Protein AF-A0AAV5J051-F1 (afdb_monomer_lite)

Secondary structure (DSSP, 8-state):
--SHHHHTTHHHHHHHHHTTS-------TT------GGG-SS-GGGGTT--TT--TTS--EEEE-SSEEEETTEEEESEEEEETTEEEEES--SGGG--TGGGTHHHHSSSPPS------TTS--PPPTT-

Organism: NCBI:txid152421

Structure (mmCIF, N/CA/C/O backbone):
data_AF-A0AAV5J051-F1
#
_entry.id   AF-A0AAV5J051-F1
#
loop_
_atom_site.group_PDB
_atom_site.id
_atom_site.type_symbol
_atom_site.label_atom_id
_atom_site.label_alt_id
_atom_site.label_comp_id
_atom_site.label_asym_id
_atom_site.label_entity_id
_atom_site.label_seq_id
_atom_site.pdbx_PDB_ins_code
_atom_site.Cartn_x
_atom_site.Cartn_y
_atom_site.Cartn_z
_atom_site.occupancy
_atom_site.B_iso_or_equiv
_atom_site.auth_seq_id
_atom_site.auth_comp_id
_atom_site.auth_asym_id
_atom_site.auth_atom_id
_atom_site.pdbx_PDB_model_num
ATOM 1 N N . MET A 1 1 ? -40.038 -25.814 -42.343 1.00 45.44 1 MET A N 1
ATOM 2 C CA . MET A 1 1 ? -40.302 -24.410 -42.748 1.00 45.44 1 MET A CA 1
ATOM 3 C C . MET A 1 1 ? -40.077 -23.441 -41.571 1.00 45.44 1 MET A C 1
ATOM 5 O O . MET A 1 1 ? -41.032 -22.873 -41.061 1.00 45.44 1 MET A O 1
ATOM 9 N N . ALA A 1 2 ? -38.836 -23.249 -41.104 1.00 47.62 2 ALA A N 1
ATOM 10 C CA . ALA A 1 2 ? -38.541 -22.475 -39.879 1.00 47.62 2 ALA A CA 1
ATOM 11 C C . ALA A 1 2 ? -37.818 -21.128 -40.120 1.00 47.62 2 ALA A C 1
ATOM 13 O O . ALA A 1 2 ? -37.433 -20.460 -39.171 1.00 47.62 2 ALA A O 1
ATOM 14 N N . GLY A 1 3 ? -37.642 -20.708 -41.380 1.00 52.22 3 GLY A N 1
ATOM 15 C CA . GLY A 1 3 ? -36.896 -19.487 -41.731 1.00 52.22 3 GLY A CA 1
ATOM 16 C C . GLY A 1 3 ? -37.736 -18.216 -41.916 1.00 52.22 3 GLY A C 1
ATOM 17 O O . GLY A 1 3 ? -37.178 -17.127 -41.980 1.00 52.22 3 GLY A O 1
ATOM 18 N N . ARG A 1 4 ? -39.073 -18.308 -41.996 1.00 49.47 4 ARG A N 1
ATOM 19 C CA . ARG A 1 4 ? -39.926 -17.144 -42.325 1.00 49.47 4 ARG A CA 1
ATOM 20 C C . ARG A 1 4 ? -40.200 -16.193 -41.148 1.00 49.47 4 ARG A C 1
ATOM 22 O O . ARG A 1 4 ? -40.374 -15.004 -41.373 1.00 49.47 4 ARG A O 1
ATOM 29 N N . ARG A 1 5 ? -40.179 -16.672 -39.897 1.00 52.81 5 ARG A N 1
ATOM 30 C CA . ARG A 1 5 ? -40.557 -15.865 -38.711 1.00 52.81 5 ARG A CA 1
ATOM 31 C C . ARG A 1 5 ? -39.489 -14.873 -38.229 1.00 52.81 5 ARG A C 1
ATOM 33 O O . ARG A 1 5 ? -39.820 -13.931 -37.515 1.00 52.81 5 ARG A O 1
ATOM 40 N N . VAL A 1 6 ? -38.220 -15.068 -38.595 1.00 55.59 6 VAL A N 1
ATOM 41 C CA . VAL A 1 6 ? -37.121 -14.176 -38.172 1.00 55.59 6 VAL A CA 1
ATOM 42 C C . VAL A 1 6 ? -37.112 -12.883 -39.000 1.00 55.59 6 VAL A C 1
ATOM 44 O O . VAL A 1 6 ? -36.852 -11.806 -38.467 1.00 55.59 6 VAL A O 1
ATOM 47 N N . VAL A 1 7 ? -37.483 -12.966 -40.282 1.00 57.44 7 VAL A N 1
ATOM 48 C CA . VAL A 1 7 ? -37.435 -11.834 -41.224 1.00 57.44 7 VAL A CA 1
ATOM 49 C C . VAL A 1 7 ? -38.567 -10.825 -40.983 1.00 57.44 7 VAL A C 1
ATOM 51 O O . VAL A 1 7 ? -38.356 -9.627 -41.135 1.00 57.44 7 VAL A O 1
ATOM 54 N N . GLU A 1 8 ? -39.741 -11.267 -40.518 1.00 61.69 8 GLU A N 1
ATOM 55 C CA . GLU A 1 8 ? -40.883 -10.375 -40.235 1.00 61.69 8 GLU A CA 1
ATOM 56 C C . GLU A 1 8 ? -40.668 -9.465 -39.012 1.00 61.69 8 GLU A C 1
ATOM 58 O O . GLU A 1 8 ? -41.263 -8.390 -38.909 1.00 61.69 8 GLU A O 1
ATOM 63 N N . ASN A 1 9 ? -39.797 -9.868 -38.082 1.00 60.59 9 ASN A N 1
ATOM 64 C CA . ASN A 1 9 ? -39.554 -9.135 -36.837 1.00 60.59 9 ASN A CA 1
ATOM 65 C C . ASN A 1 9 ? -38.291 -8.263 -36.873 1.00 60.59 9 ASN A C 1
ATOM 67 O O . ASN A 1 9 ? -38.131 -7.382 -36.024 1.00 60.59 9 ASN A O 1
ATOM 71 N N . LEU A 1 10 ? -37.431 -8.442 -37.877 1.00 62.03 10 LEU A N 1
ATOM 72 C CA . LEU A 1 10 ? -36.212 -7.655 -38.056 1.00 62.03 10 LEU A CA 1
ATOM 73 C C . LEU A 1 10 ? -36.480 -6.145 -38.258 1.00 62.03 10 LEU A C 1
ATOM 75 O O . LEU A 1 10 ? -35.810 -5.342 -37.605 1.00 62.03 10 LEU A O 1
ATOM 79 N N . PRO A 1 11 ? -37.492 -5.708 -39.039 1.00 68.44 11 PRO A N 1
ATOM 80 C CA . PRO A 1 11 ? -37.791 -4.283 -39.192 1.00 68.44 11 PRO A CA 1
ATOM 81 C C . PRO A 1 11 ? -38.247 -3.634 -37.879 1.00 68.44 11 PRO A C 1
ATOM 83 O O . PRO A 1 11 ? -37.916 -2.481 -37.599 1.00 68.44 11 PRO A O 1
ATOM 86 N N . LYS A 1 12 ? -38.980 -4.383 -37.043 1.00 69.44 12 LYS A N 1
ATOM 87 C CA . LYS A 1 12 ? -39.428 -3.925 -35.718 1.00 69.44 12 LYS A CA 1
ATOM 88 C C . LYS A 1 12 ? -38.243 -3.767 -34.766 1.00 69.44 12 LYS A C 1
ATOM 90 O O . LYS A 1 12 ? -38.179 -2.781 -34.037 1.00 69.44 12 LYS A O 1
ATOM 95 N N . LEU A 1 13 ? -37.284 -4.692 -34.821 1.00 63.12 13 LEU A N 1
ATOM 96 C CA . LEU A 1 13 ? -36.063 -4.633 -34.021 1.00 63.12 13 LEU A CA 1
ATOM 97 C C . LEU A 1 13 ? -35.182 -3.438 -34.416 1.00 63.12 13 LEU A C 1
ATOM 99 O O . LEU A 1 13 ? -34.784 -2.662 -33.551 1.00 63.12 13 LEU A O 1
ATOM 103 N N . ILE A 1 14 ? -34.962 -3.222 -35.719 1.00 72.62 14 ILE A N 1
ATOM 104 C CA . ILE A 1 14 ? -34.195 -2.075 -36.238 1.00 72.62 14 ILE A CA 1
ATOM 105 C C . ILE A 1 14 ? -34.859 -0.747 -35.844 1.00 72.62 14 ILE A C 1
ATOM 107 O O . ILE A 1 14 ? -34.177 0.203 -35.456 1.00 72.62 14 ILE A O 1
ATOM 111 N N . ARG A 1 15 ? -36.197 -0.673 -35.883 1.00 66.00 15 ARG A N 1
ATOM 112 C CA . ARG A 1 15 ? -36.944 0.528 -35.478 1.00 66.00 15 ARG A CA 1
ATOM 113 C C . ARG A 1 15 ? -36.808 0.833 -33.984 1.00 66.00 15 ARG A C 1
ATOM 115 O O . ARG A 1 15 ? -36.738 2.006 -33.625 1.00 66.00 15 ARG A O 1
ATOM 122 N N . ASN A 1 16 ? -36.748 -0.191 -33.135 1.00 64.00 16 ASN A N 1
ATOM 123 C CA . ASN A 1 16 ? -36.548 -0.019 -31.695 1.00 64.00 16 ASN A CA 1
ATOM 124 C C . ASN A 1 16 ? -35.119 0.432 -31.367 1.00 64.00 16 ASN A C 1
ATOM 126 O O . ASN A 1 16 ? -34.956 1.360 -30.583 1.00 64.00 16 ASN A O 1
ATOM 130 N N . LEU A 1 17 ? -34.105 -0.126 -32.040 1.00 62.03 17 LEU A N 1
ATOM 131 C CA . LEU A 1 17 ? -32.706 0.294 -31.877 1.00 62.03 17 LEU A CA 1
ATOM 132 C C . LEU A 1 17 ? -32.475 1.742 -32.337 1.00 62.03 17 LEU A C 1
ATOM 134 O O . LEU A 1 17 ? -31.747 2.497 -31.701 1.00 62.03 17 LEU A O 1
ATOM 138 N N . ARG A 1 18 ? -33.151 2.176 -33.407 1.00 61.25 18 ARG A N 1
ATOM 139 C CA . ARG A 1 18 ? -33.062 3.563 -33.896 1.00 61.25 18 ARG A CA 1
ATOM 140 C C . ARG A 1 18 ? -33.730 4.579 -32.957 1.00 61.25 18 ARG A C 1
ATOM 142 O O . ARG A 1 18 ? -33.420 5.762 -33.030 1.00 61.25 18 ARG A O 1
ATOM 149 N N . LYS A 1 19 ? -34.630 4.132 -32.072 1.00 52.06 19 LYS A N 1
ATOM 150 C CA . LYS A 1 19 ? -35.308 4.975 -31.072 1.00 52.06 19 LYS A CA 1
ATOM 151 C C . LYS A 1 19 ? -34.429 5.293 -29.853 1.00 52.06 19 LYS A C 1
ATOM 153 O O . LYS A 1 19 ? -34.764 6.205 -29.108 1.00 52.06 19 LYS A O 1
ATOM 158 N N . GLU A 1 20 ? -33.314 4.580 -29.669 1.00 48.78 20 GLU A N 1
ATOM 159 C CA . GLU A 1 20 ? -32.356 4.786 -28.568 1.00 48.78 20 GLU A CA 1
ATOM 160 C C . GLU A 1 20 ? -31.224 5.774 -28.901 1.00 48.78 20 GLU A C 1
ATOM 162 O O . GLU A 1 20 ? -30.324 5.979 -28.092 1.00 48.78 20 GLU A O 1
ATOM 167 N N . SER A 1 21 ? -31.257 6.431 -30.064 1.00 44.47 21 SER A N 1
ATOM 168 C CA . SER A 1 21 ? -30.327 7.526 -30.375 1.00 44.47 21 SER A CA 1
ATOM 169 C C . SER A 1 21 ? -30.858 8.830 -29.762 1.00 44.47 21 SER A C 1
ATOM 171 O O . SER A 1 21 ? -31.885 9.324 -30.233 1.00 44.47 21 SER A O 1
ATOM 173 N N . PRO A 1 22 ? -30.226 9.414 -28.724 1.00 45.75 22 PRO A N 1
ATOM 174 C CA . PRO A 1 22 ? -30.733 10.633 -28.119 1.00 45.75 22 PRO A CA 1
ATOM 175 C C . PRO A 1 22 ? -30.463 11.799 -29.064 1.00 45.75 22 PRO A C 1
ATOM 177 O O . PRO A 1 22 ? -29.319 12.181 -29.308 1.00 45.75 22 PRO A O 1
ATOM 180 N N . SER A 1 23 ? -31.545 12.375 -29.573 1.00 43.62 23 SER A N 1
ATOM 181 C CA . SER A 1 23 ? -31.580 13.737 -30.076 1.00 43.62 23 SER A CA 1
ATOM 182 C C . SER A 1 23 ? -30.934 14.692 -29.072 1.00 43.62 23 SER A C 1
ATOM 184 O O . SER A 1 23 ? -31.234 14.668 -27.878 1.00 43.62 23 SER A O 1
ATOM 186 N N . THR A 1 24 ? -30.071 15.540 -29.612 1.00 44.03 24 THR A N 1
ATOM 187 C CA . THR A 1 24 ? -29.511 16.777 -29.076 1.00 44.03 24 THR A CA 1
ATOM 188 C C . THR A 1 24 ? -30.554 17.552 -28.261 1.00 44.03 24 THR A C 1
ATOM 190 O O . THR A 1 24 ? -31.352 18.312 -28.798 1.00 44.03 24 THR A O 1
ATOM 193 N N . ALA A 1 25 ? -30.575 17.345 -26.949 1.00 42.88 25 ALA A N 1
ATOM 194 C CA . ALA A 1 25 ? -31.339 18.150 -26.009 1.00 42.88 25 ALA A CA 1
ATOM 195 C C . ALA A 1 25 ? -30.479 18.328 -24.758 1.00 42.88 25 ALA A C 1
ATOM 197 O O . ALA A 1 25 ? -30.017 17.354 -24.165 1.00 42.88 25 ALA A O 1
ATOM 198 N N . LEU A 1 26 ? -30.220 19.591 -24.422 1.00 47.53 26 LEU A N 1
ATOM 199 C CA . LEU A 1 26 ? -29.450 20.070 -23.276 1.00 47.53 26 LEU A CA 1
ATOM 200 C C . LEU A 1 26 ? -29.706 19.216 -22.021 1.00 47.53 26 LEU A C 1
ATOM 202 O O . LEU A 1 26 ? -30.770 19.290 -21.403 1.00 47.53 26 LEU A O 1
ATOM 206 N N . ARG A 1 27 ? -28.730 18.383 -21.644 1.00 41.97 27 ARG A N 1
ATOM 207 C CA . ARG A 1 27 ? -28.819 17.537 -20.450 1.00 41.97 27 ARG A CA 1
ATOM 208 C C . ARG A 1 27 ? -28.500 18.389 -19.226 1.00 41.97 27 ARG A C 1
ATOM 210 O O . ARG A 1 27 ? -27.370 18.828 -19.044 1.00 41.97 27 ARG A O 1
ATOM 217 N N . LYS A 1 28 ? -29.511 18.608 -18.384 1.00 43.06 28 LYS A N 1
ATOM 218 C CA . LYS A 1 28 ? -29.337 19.055 -16.995 1.00 43.06 28 LYS A CA 1
ATOM 219 C C . LYS A 1 28 ? -28.390 18.073 -16.271 1.00 43.06 28 LYS A C 1
ATOM 221 O O . LYS A 1 28 ? -28.521 16.869 -16.497 1.00 43.06 28 LYS A O 1
ATOM 226 N N . PRO A 1 29 ? -27.486 18.534 -15.390 1.00 43.09 29 PRO A N 1
ATOM 227 C CA . PRO A 1 29 ? -26.381 17.717 -14.871 1.00 43.09 29 PRO A CA 1
ATOM 228 C C . PRO A 1 29 ? -26.765 16.566 -13.917 1.00 43.09 29 PRO A C 1
ATOM 230 O O . PRO A 1 29 ? -25.887 15.807 -13.530 1.00 43.09 29 PRO A O 1
ATOM 233 N N . ASN A 1 30 ? -28.046 16.358 -13.584 1.00 45.00 30 ASN A N 1
ATOM 234 C CA . ASN A 1 30 ? -28.465 15.392 -12.550 1.00 45.00 30 ASN A CA 1
ATOM 235 C C . ASN A 1 30 ? -29.290 14.196 -13.058 1.00 45.00 30 ASN A C 1
ATOM 237 O O . ASN A 1 30 ? -30.106 13.650 -12.322 1.00 45.00 30 ASN A O 1
ATOM 241 N N . GLN A 1 31 ? -29.105 13.758 -14.303 1.00 53.34 31 GLN A N 1
ATOM 242 C CA . GLN A 1 31 ? -29.688 12.490 -14.762 1.00 53.34 31 GLN A CA 1
ATOM 243 C C . GLN A 1 31 ? -28.591 11.508 -15.149 1.00 53.34 31 GLN A C 1
ATOM 245 O O . GLN A 1 31 ? -28.251 11.340 -16.323 1.00 53.34 31 GLN A O 1
ATOM 250 N N . THR A 1 32 ? -28.061 10.841 -14.127 1.00 52.56 32 THR A N 1
ATOM 251 C CA . THR A 1 32 ? -27.341 9.575 -14.232 1.00 52.56 32 THR A CA 1
ATOM 252 C C . THR A 1 32 ? -28.230 8.611 -15.016 1.00 52.56 32 THR A C 1
ATOM 254 O O . THR A 1 32 ? -29.211 8.079 -14.497 1.00 52.56 32 THR A O 1
ATOM 257 N N . GLN A 1 33 ? -27.945 8.430 -16.307 1.00 54.31 33 GLN A N 1
ATOM 258 C CA . GLN A 1 33 ? -28.567 7.379 -17.104 1.00 54.31 33 GLN A CA 1
ATOM 259 C C . GLN A 1 33 ? -28.111 6.045 -16.518 1.00 54.31 33 GLN A C 1
ATOM 261 O O . GLN A 1 33 ? -27.025 5.553 -16.814 1.00 54.31 33 GLN A O 1
ATOM 266 N N . ALA A 1 34 ? -28.927 5.497 -15.625 1.00 57.69 34 ALA A N 1
ATOM 267 C CA . ALA A 1 34 ? -28.682 4.212 -15.012 1.00 57.69 34 ALA A CA 1
ATOM 268 C C . ALA A 1 34 ? -28.733 3.144 -16.113 1.00 57.69 34 ALA A C 1
ATOM 270 O O . ALA A 1 34 ? -29.770 2.920 -16.737 1.00 57.69 34 ALA A O 1
ATOM 271 N N . LEU A 1 35 ? -27.589 2.512 -16.376 1.00 50.00 35 LEU A N 1
ATOM 272 C CA . LEU A 1 35 ? -27.457 1.494 -17.412 1.00 50.00 35 LEU A CA 1
ATOM 273 C C . LEU A 1 35 ? -28.437 0.330 -17.164 1.00 50.00 35 LEU A C 1
ATOM 275 O O . LEU A 1 35 ? -28.709 -0.004 -15.999 1.00 50.00 35 LEU A O 1
ATOM 279 N N . PRO A 1 36 ? -28.960 -0.299 -18.236 1.00 48.69 36 PRO A N 1
ATOM 280 C CA . PRO A 1 36 ? -29.969 -1.345 -18.142 1.00 48.69 36 PRO A CA 1
ATOM 281 C C . PRO A 1 36 ? -29.531 -2.486 -17.212 1.00 48.69 36 PRO A C 1
ATOM 283 O O . PRO A 1 36 ? -28.472 -3.095 -17.373 1.00 48.69 36 PRO A O 1
ATOM 286 N N . TYR A 1 37 ? -30.405 -2.782 -16.246 1.00 53.75 37 TYR A N 1
ATOM 287 C CA . TYR A 1 37 ? -30.246 -3.711 -15.117 1.00 53.75 37 TYR A CA 1
ATOM 288 C C . TYR A 1 37 ? -29.729 -5.116 -15.485 1.00 53.75 37 TYR A C 1
ATOM 290 O O . TYR A 1 37 ? -29.121 -5.795 -14.666 1.00 53.75 37 TYR A O 1
ATOM 298 N N . ARG A 1 38 ? -29.881 -5.560 -16.735 1.00 48.66 38 ARG A N 1
ATOM 299 C CA . ARG A 1 38 ? -29.499 -6.917 -17.153 1.00 48.66 38 ARG A CA 1
ATOM 300 C C . ARG A 1 38 ? -27.994 -7.172 -17.285 1.00 48.66 38 ARG A C 1
ATOM 302 O O . ARG A 1 38 ? -27.603 -8.332 -17.329 1.00 48.66 38 ARG A O 1
ATOM 309 N N . ARG A 1 39 ? -27.150 -6.131 -17.288 1.00 50.34 39 ARG A N 1
ATOM 310 C CA . ARG A 1 39 ? -25.694 -6.277 -17.071 1.00 50.34 39 ARG A CA 1
ATOM 311 C C . ARG A 1 39 ? -25.289 -6.173 -15.590 1.00 50.34 39 ARG A C 1
ATOM 313 O O . ARG A 1 39 ? -24.109 -6.273 -15.292 1.00 50.34 39 ARG A O 1
ATOM 320 N N . ARG A 1 40 ? -26.244 -6.006 -14.661 1.00 52.00 40 ARG A N 1
ATOM 321 C CA . ARG A 1 40 ? -25.987 -5.898 -13.211 1.00 52.00 40 ARG A CA 1
ATOM 322 C C . ARG A 1 40 ? -26.149 -7.197 -12.424 1.00 52.00 40 ARG A C 1
ATOM 324 O O . ARG A 1 40 ? -25.939 -7.179 -11.223 1.00 52.00 40 ARG A O 1
ATOM 331 N N . ALA A 1 41 ? -26.481 -8.326 -13.050 1.00 48.91 41 ALA A N 1
ATOM 332 C CA . ALA A 1 41 ? -26.638 -9.584 -12.306 1.00 48.91 41 ALA A CA 1
ATOM 333 C C . ALA A 1 41 ? -25.316 -10.116 -11.707 1.00 48.91 41 ALA A C 1
ATOM 335 O O . ALA A 1 41 ? -25.356 -10.933 -10.797 1.00 48.91 41 ALA A O 1
ATOM 336 N N . PHE A 1 42 ? -24.161 -9.633 -12.188 1.00 50.72 42 PHE A N 1
ATOM 337 C CA . PHE A 1 42 ? -22.833 -10.043 -11.707 1.00 50.72 42 PHE A CA 1
ATOM 338 C C . PHE A 1 42 ? -21.920 -8.875 -11.315 1.00 50.72 42 PHE A C 1
ATOM 340 O O . PHE A 1 42 ? -20.781 -9.091 -10.913 1.00 50.72 42 PHE A O 1
ATOM 347 N N . SER A 1 43 ? -22.399 -7.632 -11.409 1.00 44.59 43 SER A N 1
ATOM 348 C CA . SER A 1 43 ? -21.631 -6.475 -10.955 1.00 44.59 43 SER A CA 1
ATOM 349 C C . SER A 1 43 ? -22.018 -6.156 -9.516 1.00 44.59 43 SER A C 1
ATOM 351 O O . SER A 1 43 ? -22.993 -5.450 -9.282 1.00 44.59 43 SER A O 1
ATOM 353 N N . LEU A 1 44 ? -21.177 -6.562 -8.567 1.00 51.25 44 LEU A N 1
ATOM 354 C CA . LEU A 1 44 ? -21.141 -6.060 -7.181 1.00 51.25 44 LEU A CA 1
ATOM 355 C C . LEU A 1 44 ? -20.865 -4.535 -7.085 1.00 51.25 44 LEU A C 1
ATOM 357 O O . LEU A 1 44 ? -20.633 -4.000 -6.007 1.00 51.25 44 LEU A O 1
ATOM 361 N N . TYR A 1 45 ? -20.890 -3.809 -8.208 1.00 47.19 45 TYR A N 1
ATOM 362 C CA . TYR A 1 45 ? -20.465 -2.416 -8.315 1.00 47.19 45 TYR A CA 1
ATOM 363 C C . T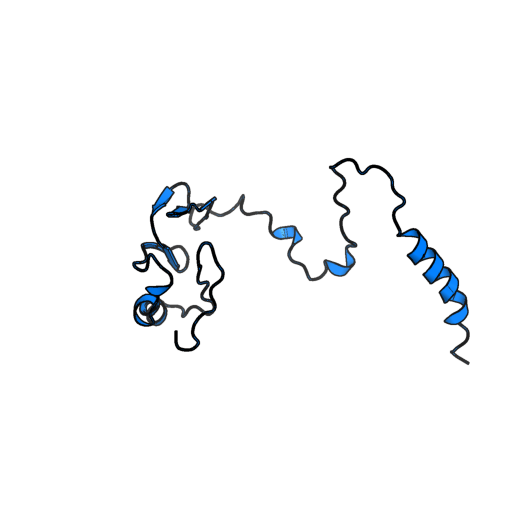YR A 1 45 ? -21.445 -1.416 -7.690 1.00 47.19 45 TYR A C 1
ATOM 365 O O . TYR A 1 45 ? -21.012 -0.338 -7.295 1.00 47.19 45 TYR A O 1
ATOM 373 N N . ASP A 1 46 ? -22.725 -1.772 -7.518 1.00 47.53 46 ASP A N 1
ATOM 374 C CA . ASP A 1 46 ? -23.688 -0.909 -6.807 1.00 47.53 46 ASP A CA 1
ATOM 375 C C . ASP A 1 46 ? -23.430 -0.879 -5.277 1.00 47.53 46 ASP A C 1
ATOM 377 O O . ASP A 1 46 ? -23.992 -0.037 -4.583 1.00 47.53 46 ASP A O 1
ATOM 381 N N . GLN A 1 47 ? -22.548 -1.740 -4.741 1.00 45.50 47 GLN A N 1
ATOM 382 C CA . GLN A 1 47 ? -22.166 -1.767 -3.316 1.00 45.50 47 GLN A CA 1
ATOM 383 C C . GLN A 1 47 ? -20.814 -1.099 -3.009 1.00 45.50 47 GLN A C 1
ATOM 385 O O . GLN A 1 47 ? -20.436 -0.994 -1.846 1.00 45.50 47 GLN A O 1
ATOM 390 N N . ILE A 1 48 ? -20.088 -0.605 -4.016 1.00 53.44 48 ILE A N 1
ATOM 391 C CA . ILE A 1 48 ? -18.714 -0.089 -3.838 1.00 53.44 48 ILE A CA 1
ATOM 392 C C . ILE A 1 48 ? -18.673 1.263 -3.089 1.00 53.44 48 ILE A C 1
ATOM 394 O O . ILE A 1 48 ? -17.609 1.722 -2.689 1.00 53.44 48 ILE A O 1
ATOM 398 N N . ASN A 1 49 ? -19.823 1.887 -2.818 1.00 49.00 49 ASN A N 1
ATOM 399 C CA . ASN A 1 49 ? -19.885 3.215 -2.196 1.00 49.00 49 ASN A CA 1
ATOM 400 C C . ASN A 1 49 ? -19.981 3.235 -0.659 1.00 49.00 49 ASN A C 1
ATOM 402 O O . ASN A 1 49 ? -20.085 4.317 -0.095 1.00 49.00 49 ASN A O 1
ATOM 406 N N . LEU A 1 50 ? -19.951 2.102 0.048 1.00 54.62 50 LEU A N 1
ATOM 407 C CA . LEU A 1 50 ? -20.127 2.093 1.510 1.00 54.62 50 LEU A CA 1
ATOM 408 C C . LEU A 1 50 ? -18.799 1.886 2.258 1.00 54.62 50 LEU A C 1
ATOM 410 O O . LEU A 1 50 ? -18.615 0.889 2.945 1.00 54.62 50 LEU A O 1
ATOM 414 N N . ILE A 1 51 ? -17.888 2.861 2.160 1.00 56.78 51 ILE A N 1
ATOM 415 C CA . ILE A 1 51 ? -16.755 3.004 3.108 1.00 56.78 51 ILE A CA 1
ATOM 416 C C . ILE A 1 51 ? -17.213 3.742 4.388 1.00 56.78 51 ILE A C 1
ATOM 418 O O . ILE A 1 51 ? -16.483 3.841 5.372 1.00 56.78 51 ILE A O 1
ATOM 422 N N . ASP A 1 52 ? -18.446 4.253 4.417 1.00 58.31 52 ASP A N 1
ATOM 423 C CA . ASP A 1 52 ? -18.941 5.051 5.543 1.00 58.31 52 ASP A CA 1
ATOM 424 C C . ASP A 1 52 ? -19.141 4.236 6.828 1.00 58.31 52 ASP A C 1
ATOM 426 O O . ASP A 1 52 ? -19.021 4.797 7.913 1.00 58.31 52 ASP A O 1
ATOM 430 N N . ASN A 1 53 ? -19.358 2.919 6.714 1.00 64.81 53 ASN A N 1
ATOM 431 C CA . ASN A 1 53 ? -19.589 2.008 7.842 1.00 64.81 53 ASN A CA 1
ATOM 432 C C . ASN A 1 53 ? -18.461 0.974 8.001 1.00 64.81 53 ASN A C 1
ATOM 434 O O . ASN A 1 53 ? -18.720 -0.212 8.199 1.00 64.81 53 ASN A O 1
ATOM 438 N N . VAL A 1 54 ? -17.207 1.408 7.866 1.00 68.94 54 VAL A N 1
ATOM 439 C CA . VAL A 1 54 ? -16.052 0.579 8.238 1.00 68.94 54 VAL A CA 1
ATOM 440 C C . VAL A 1 54 ? -15.952 0.550 9.772 1.00 68.94 54 VAL A C 1
ATOM 442 O O . VAL A 1 54 ? -15.919 1.627 10.371 1.00 68.94 54 VAL A O 1
ATOM 445 N N . PRO A 1 55 ? -15.932 -0.635 10.413 1.00 77.31 55 PRO A N 1
ATOM 446 C CA . PRO A 1 55 ? -15.714 -0.765 11.854 1.00 77.31 55 PRO A CA 1
ATOM 447 C C . PRO A 1 55 ? -14.457 -0.018 12.328 1.00 77.31 55 PRO A C 1
ATOM 449 O O . PRO A 1 55 ? -13.460 0.023 11.609 1.00 77.31 55 PRO A O 1
ATOM 452 N N . GLU A 1 56 ? -14.486 0.556 13.535 1.00 76.62 56 GLU A N 1
ATOM 453 C CA . GLU A 1 56 ? -13.363 1.352 14.072 1.00 76.62 56 GLU A CA 1
ATOM 454 C C . GLU A 1 56 ? -12.056 0.558 14.203 1.00 76.62 56 GLU A C 1
ATOM 456 O O . GLU A 1 56 ? -10.970 1.136 14.171 1.00 76.62 56 GLU A O 1
ATOM 461 N N . ASP A 1 57 ? -12.143 -0.766 14.330 1.00 80.38 57 ASP A N 1
ATOM 462 C CA . ASP A 1 57 ? -10.991 -1.653 14.429 1.00 80.38 57 ASP A CA 1
ATOM 463 C C . ASP A 1 57 ? -10.289 -1.888 13.085 1.00 80.38 57 ASP A C 1
ATOM 465 O O . ASP A 1 57 ? -9.158 -2.373 13.084 1.00 80.38 57 ASP A O 1
ATOM 469 N N . GLN A 1 58 ? -10.910 -1.534 11.955 1.00 85.06 58 GLN A N 1
ATOM 470 C CA . GLN A 1 58 ? -10.346 -1.708 10.616 1.00 85.06 58 GLN A CA 1
ATOM 471 C C . GLN A 1 58 ? -9.545 -0.487 10.147 1.00 85.06 58 GLN A C 1
ATOM 473 O O . GLN A 1 58 ? -9.789 0.659 10.529 1.00 85.06 58 GLN A O 1
ATOM 478 N N . LEU A 1 59 ? -8.567 -0.730 9.271 1.00 87.81 59 LEU A N 1
ATOM 479 C CA . LEU A 1 59 ? -7.785 0.338 8.653 1.00 87.81 59 LEU A CA 1
ATOM 480 C C . LEU A 1 59 ? -8.599 1.025 7.553 1.00 87.81 59 LEU A C 1
ATOM 482 O O . LEU A 1 59 ? -8.924 0.425 6.528 1.00 87.81 59 LEU A O 1
ATOM 486 N N . ARG A 1 60 ? -8.877 2.314 7.735 1.00 88.50 60 ARG A N 1
ATOM 487 C CA . ARG A 1 60 ? -9.522 3.179 6.749 1.00 88.50 60 ARG A CA 1
ATOM 488 C C . ARG A 1 60 ? -8.508 4.178 6.218 1.00 88.50 60 ARG A C 1
ATOM 490 O O . ARG A 1 60 ? -8.090 5.078 6.938 1.00 88.50 60 ARG A O 1
ATOM 497 N N . PHE A 1 61 ? -8.171 4.049 4.942 1.00 88.94 61 PHE A N 1
ATOM 498 C CA . PHE A 1 61 ? -7.392 5.042 4.208 1.00 88.94 61 PHE A CA 1
ATOM 499 C C . PHE A 1 61 ? -8.330 6.162 3.751 1.00 88.94 61 PHE A C 1
ATOM 501 O O . PHE A 1 61 ? -9.142 5.961 2.849 1.00 88.94 61 PHE A O 1
ATOM 508 N N . GLN A 1 62 ? -8.267 7.327 4.399 1.00 89.69 62 GLN A N 1
ATOM 509 C CA . GLN A 1 62 ? -9.100 8.483 4.040 1.00 89.69 62 GLN A CA 1
ATOM 510 C C . GLN A 1 62 ? -8.496 9.310 2.904 1.00 89.69 62 GLN A C 1
ATOM 512 O O . GLN A 1 62 ? -9.222 9.978 2.172 1.00 89.69 62 GLN A O 1
ATOM 517 N N . GLY A 1 63 ? -7.173 9.283 2.762 1.00 89.81 63 GLY A N 1
ATOM 518 C CA . GLY A 1 63 ? -6.478 10.064 1.753 1.00 89.81 63 GLY A CA 1
ATOM 519 C C . GLY A 1 63 ? -5.006 9.707 1.657 1.00 89.81 63 GLY A C 1
ATOM 520 O O . GLY A 1 63 ? -4.460 8.988 2.494 1.00 89.81 63 GLY A O 1
ATOM 521 N N . TYR A 1 64 ? -4.368 10.229 0.621 1.00 92.06 64 TYR A N 1
ATOM 522 C CA . TYR A 1 64 ? -2.932 10.137 0.416 1.00 92.06 64 TYR A CA 1
ATOM 523 C C . TYR A 1 64 ? -2.406 11.471 -0.108 1.00 92.06 64 TYR A C 1
ATOM 525 O O . TYR A 1 64 ? -3.130 12.235 -0.750 1.00 92.06 64 TYR A O 1
ATOM 533 N N . SER A 1 65 ? -1.148 11.750 0.197 1.00 90.62 65 SER A N 1
ATOM 534 C CA . SER A 1 65 ? -0.401 12.904 -0.286 1.00 90.62 65 SER A CA 1
ATOM 535 C C . SER A 1 65 ? 0.810 12.431 -1.091 1.00 90.62 65 SER A C 1
ATOM 537 O O . SER A 1 65 ? 0.992 11.243 -1.355 1.00 90.62 65 SER A O 1
ATOM 539 N N . ASP A 1 66 ? 1.664 13.371 -1.480 1.00 87.44 66 ASP A N 1
ATOM 540 C CA . ASP A 1 66 ? 2.944 13.050 -2.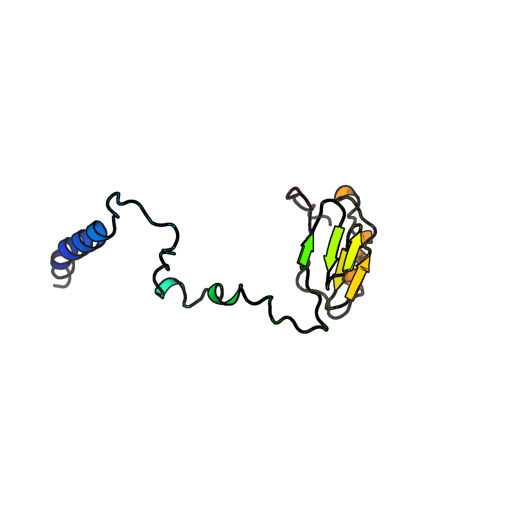107 1.00 87.44 66 ASP A CA 1
ATOM 541 C C . ASP A 1 66 ? 3.944 12.384 -1.155 1.00 87.44 66 ASP A C 1
ATOM 543 O O . ASP A 1 66 ? 4.907 11.772 -1.614 1.00 87.44 66 ASP A O 1
ATOM 547 N N . THR A 1 67 ? 3.736 12.524 0.155 1.00 90.94 67 THR A N 1
ATOM 548 C CA . THR A 1 67 ? 4.677 12.089 1.191 1.00 90.94 67 THR A CA 1
ATOM 549 C C . THR A 1 67 ? 4.112 11.014 2.107 1.00 90.94 67 THR A C 1
ATOM 551 O O . THR A 1 67 ? 4.868 10.484 2.914 1.00 90.94 67 THR A O 1
ATOM 554 N N . GLY A 1 68 ? 2.821 10.681 2.022 1.00 93.12 68 GLY A N 1
ATOM 555 C CA . GLY A 1 68 ? 2.215 9.789 3.001 1.00 93.12 68 GLY A CA 1
ATOM 556 C C . GLY A 1 68 ? 0.717 9.551 2.845 1.00 93.12 68 GLY A C 1
ATOM 557 O O . GLY A 1 68 ? 0.132 9.772 1.783 1.00 93.12 68 GLY A O 1
ATOM 558 N N . PHE A 1 69 ? 0.096 9.091 3.930 1.00 94.44 69 PHE A N 1
ATOM 559 C CA . PHE A 1 69 ? -1.295 8.646 3.978 1.00 94.44 69 PHE A CA 1
ATOM 560 C C . PHE A 1 69 ? -2.014 9.164 5.220 1.00 94.44 69 PHE A C 1
ATOM 562 O O . PHE A 1 69 ? -1.414 9.331 6.279 1.00 94.44 69 PHE A O 1
ATOM 569 N N . ILE A 1 70 ? -3.324 9.359 5.093 1.00 94.50 70 ILE A N 1
ATOM 570 C CA . ILE A 1 70 ? -4.226 9.579 6.221 1.00 94.50 70 ILE A CA 1
ATOM 571 C C . ILE A 1 70 ? -4.939 8.255 6.470 1.00 94.50 70 ILE A C 1
ATOM 573 O O . ILE A 1 70 ? -5.709 7.805 5.613 1.00 94.50 70 ILE A O 1
ATOM 577 N N . VAL A 1 71 ? -4.645 7.623 7.607 1.00 92.25 71 VAL A N 1
ATOM 578 C CA . VAL A 1 71 ? -5.230 6.338 8.003 1.00 92.25 71 VAL A CA 1
ATOM 579 C C . VAL A 1 71 ? -5.858 6.474 9.378 1.00 92.25 71 VAL A C 1
ATOM 581 O O . VAL A 1 71 ? -5.207 6.907 10.323 1.00 92.25 71 VAL A O 1
ATOM 584 N N . ASN A 1 72 ? -7.139 6.131 9.494 1.00 89.81 72 ASN A N 1
ATOM 585 C CA . ASN A 1 72 ? -7.940 6.314 10.714 1.00 89.81 72 ASN A CA 1
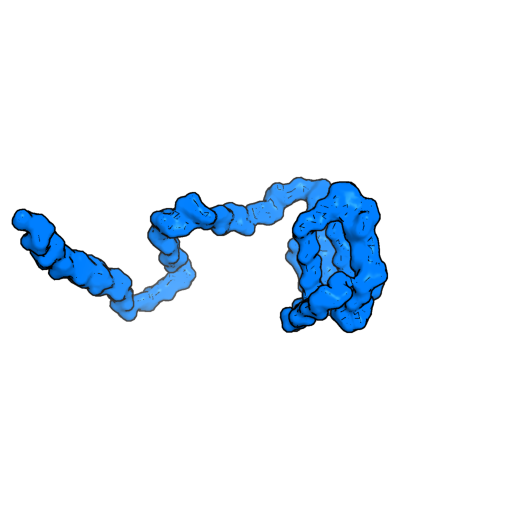ATOM 586 C C . ASN A 1 72 ? -7.820 7.727 11.325 1.00 89.81 72 ASN A C 1
ATOM 588 O O . ASN A 1 72 ? -7.814 7.894 12.539 1.00 89.81 72 ASN A O 1
ATOM 592 N N . GLY A 1 73 ? -7.715 8.755 10.473 1.00 90.12 73 GLY A N 1
ATOM 593 C CA . GLY A 1 73 ? -7.562 10.154 10.895 1.00 90.12 73 GLY A CA 1
ATOM 594 C C . GLY A 1 73 ? -6.147 10.548 11.339 1.00 90.12 73 GLY A C 1
ATOM 595 O O . GLY A 1 73 ? -5.928 11.705 11.693 1.00 90.12 73 GLY A O 1
ATOM 596 N N . VAL A 1 74 ? -5.184 9.624 11.295 1.00 92.25 74 VAL A N 1
ATOM 597 C CA . VAL A 1 74 ? -3.774 9.860 11.628 1.00 92.25 74 VAL A CA 1
ATOM 598 C C . VAL A 1 74 ? -2.959 10.039 10.348 1.00 92.25 74 VAL A C 1
ATOM 600 O O . VAL A 1 74 ? -3.102 9.273 9.396 1.00 92.25 74 VAL A O 1
ATOM 603 N N . ASN A 1 75 ? -2.085 11.047 10.334 1.00 95.44 75 ASN A N 1
ATOM 604 C CA . ASN A 1 75 ? -1.151 11.286 9.236 1.00 95.44 75 ASN A CA 1
ATOM 605 C C . ASN A 1 75 ? 0.105 10.433 9.421 1.00 95.44 75 ASN A C 1
ATOM 607 O O . ASN A 1 75 ? 0.818 10.575 10.413 1.00 95.44 75 ASN A O 1
ATOM 611 N N . TYR A 1 76 ? 0.387 9.590 8.439 1.00 95.12 76 TYR A N 1
ATOM 612 C CA . TYR A 1 76 ? 1.584 8.769 8.365 1.00 95.12 76 TYR A CA 1
ATOM 613 C C . TYR A 1 76 ? 2.453 9.241 7.209 1.00 95.12 76 TYR A C 1
ATOM 615 O O . TYR A 1 76 ? 1.968 9.347 6.084 1.00 95.12 76 TYR A O 1
ATOM 623 N N . GLU A 1 77 ? 3.732 9.483 7.472 1.00 94.44 77 GLU A N 1
ATOM 624 C CA . GLU A 1 77 ? 4.707 9.816 6.434 1.00 94.44 77 GLU A CA 1
ATOM 625 C C . GLU A 1 77 ? 5.486 8.582 5.970 1.00 94.44 77 GLU A C 1
ATOM 627 O O . GLU A 1 77 ? 5.751 7.654 6.738 1.00 94.44 77 GLU A O 1
ATOM 632 N N . GLY A 1 78 ? 5.885 8.605 4.701 1.00 92.94 78 GLY A N 1
ATOM 633 C CA . GLY A 1 78 ? 6.634 7.549 4.041 1.00 92.94 78 GLY A CA 1
ATOM 634 C C . GLY A 1 78 ? 5.759 6.405 3.535 1.00 92.94 78 GLY A C 1
ATOM 635 O O . GLY A 1 78 ? 4.536 6.506 3.399 1.00 92.94 78 GLY A O 1
ATOM 636 N N . SER A 1 79 ? 6.427 5.303 3.213 1.00 94.38 79 SER A N 1
ATOM 637 C CA . SER A 1 79 ? 5.778 4.085 2.741 1.00 94.38 79 SER A CA 1
ATOM 638 C C . SER A 1 79 ? 5.211 3.288 3.905 1.00 94.38 79 SER A C 1
ATOM 640 O O . SER A 1 79 ? 5.808 3.209 4.980 1.00 94.38 79 SER A O 1
ATOM 642 N N . LEU A 1 80 ? 4.063 2.657 3.675 1.00 94.56 80 LEU A N 1
ATOM 643 C CA . LEU A 1 80 ? 3.369 1.870 4.685 1.00 94.56 80 LEU A CA 1
ATOM 644 C C . LEU A 1 80 ? 3.214 0.427 4.230 1.00 94.56 80 LEU A C 1
ATOM 646 O O . LEU A 1 80 ? 2.944 0.149 3.064 1.00 94.56 80 LEU A O 1
ATOM 650 N N . LEU A 1 81 ? 3.359 -0.479 5.189 1.00 93.50 81 LEU A N 1
ATOM 651 C CA . LEU A 1 81 ? 3.097 -1.899 5.051 1.00 93.50 81 LEU A CA 1
ATOM 652 C C . LEU A 1 81 ? 1.824 -2.232 5.830 1.00 93.50 81 LEU A C 1
ATOM 654 O O . LEU A 1 81 ? 1.717 -1.913 7.016 1.00 93.50 81 LEU A O 1
ATOM 658 N N . CYS A 1 82 ? 0.882 -2.894 5.159 1.00 91.44 82 CYS A N 1
ATOM 659 C CA . CYS A 1 82 ? -0.389 -3.313 5.745 1.00 91.44 82 CYS A CA 1
ATOM 660 C C . CYS A 1 82 ? -0.529 -4.831 5.681 1.00 91.44 82 CYS A C 1
ATOM 662 O O . CYS A 1 82 ? -0.413 -5.416 4.603 1.00 91.44 82 CYS A O 1
ATOM 664 N N . VAL A 1 83 ? -0.814 -5.465 6.818 1.00 88.38 83 VAL A N 1
ATOM 665 C CA . VAL A 1 83 ? -1.087 -6.907 6.907 1.00 88.38 83 VAL A CA 1
ATOM 666 C C . VAL A 1 83 ? -2.284 -7.122 7.832 1.00 88.38 83 VAL A C 1
ATOM 668 O O . VAL A 1 83 ? -2.170 -7.003 9.050 1.00 88.38 83 VAL A O 1
ATOM 671 N N . GLY A 1 84 ? -3.456 -7.417 7.263 1.00 84.62 84 GLY A N 1
ATOM 672 C CA . GLY A 1 84 ? -4.709 -7.394 8.028 1.00 84.62 84 GLY A CA 1
ATOM 673 C C . GLY A 1 84 ? -4.975 -5.986 8.574 1.00 84.62 84 GLY A C 1
ATOM 674 O O . GLY A 1 84 ? -4.960 -5.029 7.804 1.00 84.62 84 GLY A O 1
ATOM 675 N N . ASN A 1 85 ? -5.147 -5.854 9.895 1.00 86.44 85 ASN A N 1
ATOM 676 C CA . ASN A 1 85 ? -5.298 -4.552 10.567 1.00 86.44 85 ASN A CA 1
ATOM 677 C C . ASN A 1 85 ? -3.974 -3.999 11.131 1.00 86.44 85 ASN A C 1
ATOM 679 O O . ASN A 1 85 ? -3.974 -2.971 11.806 1.00 86.44 85 ASN A O 1
ATOM 683 N N . LEU A 1 86 ? -2.839 -4.660 10.873 1.00 86.44 86 LEU A N 1
ATOM 684 C CA . LEU A 1 86 ? -1.527 -4.138 11.245 1.00 86.44 86 LEU A CA 1
ATOM 685 C C . LEU A 1 86 ? -1.063 -3.120 10.202 1.00 86.44 86 LEU A C 1
ATOM 687 O O . LEU A 1 86 ? -0.911 -3.465 9.030 1.00 86.44 86 LEU A O 1
ATOM 691 N N . LEU A 1 87 ? -0.779 -1.900 10.658 1.00 92.06 87 LEU A N 1
ATOM 692 C CA . LEU A 1 87 ? -0.156 -0.834 9.881 1.00 92.06 87 LEU A CA 1
ATOM 693 C C . LEU A 1 87 ? 1.226 -0.531 10.461 1.00 92.06 87 LEU A C 1
ATOM 695 O O . LEU A 1 87 ? 1.355 -0.267 11.656 1.00 92.06 87 LEU A O 1
ATOM 699 N N . THR A 1 88 ? 2.260 -0.553 9.627 1.00 91.56 88 THR A N 1
ATOM 700 C CA . THR A 1 88 ? 3.623 -0.220 10.055 1.00 91.56 88 THR A CA 1
ATOM 701 C C . THR A 1 88 ? 4.382 0.542 8.977 1.00 91.56 88 THR A C 1
ATOM 703 O O . THR A 1 88 ? 4.063 0.451 7.790 1.00 91.56 88 THR A O 1
ATOM 706 N N . SER A 1 89 ? 5.386 1.311 9.392 1.00 93.56 89 SER A N 1
ATOM 707 C CA . SER A 1 89 ? 6.299 1.989 8.477 1.00 93.56 89 SER A CA 1
ATOM 708 C C . SER A 1 89 ? 7.110 0.968 7.688 1.00 93.56 89 SER A C 1
ATOM 710 O O . SER A 1 89 ? 7.649 0.011 8.242 1.00 93.56 89 SER A O 1
ATOM 712 N N . TRP A 1 90 ? 7.220 1.195 6.386 1.00 94.69 90 TRP A N 1
ATOM 713 C CA . TRP A 1 90 ? 7.988 0.361 5.477 1.00 94.69 90 TRP A CA 1
ATOM 714 C C . TRP A 1 90 ? 9.195 1.140 4.964 1.00 94.69 90 TRP A C 1
ATOM 716 O O . TRP A 1 90 ? 9.062 2.265 4.490 1.00 94.69 90 TRP A O 1
ATOM 726 N N . SER A 1 91 ? 10.386 0.554 5.091 1.00 94.00 91 SER A N 1
ATOM 727 C CA . SER A 1 91 ? 11.647 1.258 4.836 1.00 94.00 91 SER A CA 1
ATOM 728 C C . SER A 1 91 ? 11.831 1.782 3.401 1.00 94.00 91 SER A C 1
ATOM 730 O O . SER A 1 91 ? 12.355 2.887 3.275 1.00 94.00 91 SER A O 1
ATOM 732 N N . PRO A 1 92 ? 11.441 1.066 2.323 1.00 93.12 92 PRO A N 1
ATOM 733 C CA . PRO A 1 92 ? 11.577 1.570 0.955 1.00 93.12 92 PRO A CA 1
ATOM 734 C C . PRO A 1 92 ? 10.726 2.819 0.727 1.00 93.12 92 PRO A C 1
ATOM 736 O O . PRO A 1 92 ? 9.502 2.754 0.724 1.00 93.12 92 PRO A O 1
ATOM 739 N N . THR A 1 93 ? 11.362 3.960 0.485 1.00 90.19 93 THR A N 1
ATOM 740 C CA . THR A 1 93 ? 10.680 5.239 0.198 1.00 90.19 93 THR A CA 1
ATOM 741 C C . THR A 1 93 ? 10.538 5.494 -1.298 1.00 90.19 93 THR A C 1
ATOM 743 O O . THR A 1 93 ? 9.727 6.309 -1.738 1.00 90.19 93 THR A O 1
ATOM 746 N N . ARG A 1 94 ? 11.327 4.777 -2.104 1.00 89.81 94 ARG A N 1
ATOM 747 C CA . ARG A 1 94 ? 11.296 4.822 -3.564 1.00 89.81 94 ARG A CA 1
ATOM 748 C C . ARG A 1 94 ? 11.085 3.429 -4.121 1.00 89.81 94 ARG A C 1
ATOM 750 O O . ARG A 1 94 ? 11.583 2.447 -3.585 1.00 89.81 94 ARG A O 1
ATOM 757 N N . PHE A 1 95 ? 10.440 3.358 -5.279 1.00 89.56 95 PHE A N 1
ATOM 758 C CA . PHE A 1 95 ? 10.196 2.085 -5.954 1.00 89.56 95 PHE A CA 1
ATOM 759 C C . PHE A 1 95 ? 11.485 1.306 -6.269 1.00 89.56 95 PHE A C 1
ATOM 761 O O . PHE A 1 95 ? 11.509 0.086 -6.191 1.00 89.56 95 PHE A O 1
ATOM 768 N N . SER A 1 96 ? 12.584 2.006 -6.566 1.00 89.25 96 SER A N 1
ATOM 769 C CA . SER A 1 96 ? 13.895 1.392 -6.825 1.00 89.25 96 SER A CA 1
ATOM 770 C C . SER A 1 96 ? 14.521 0.698 -5.610 1.00 89.25 96 SER A C 1
ATOM 772 O O . SER A 1 96 ? 15.495 -0.024 -5.769 1.00 89.25 96 SER A O 1
ATOM 774 N N . GLU A 1 97 ? 14.022 0.962 -4.402 1.00 91.75 97 GLU A N 1
ATOM 775 C CA . GLU A 1 97 ? 14.514 0.363 -3.153 1.00 91.75 97 GLU A CA 1
ATOM 776 C C . GLU A 1 97 ? 13.774 -0.933 -2.805 1.00 91.75 97 GLU A C 1
ATOM 778 O O . GLU A 1 97 ? 14.109 -1.591 -1.823 1.00 91.75 97 GLU A O 1
ATOM 783 N N . ILE A 1 98 ? 12.768 -1.301 -3.601 1.00 92.69 98 ILE A N 1
ATOM 784 C CA . ILE A 1 98 ? 11.999 -2.521 -3.406 1.00 92.69 98 ILE A CA 1
ATOM 785 C C . ILE A 1 98 ? 12.829 -3.695 -3.924 1.00 92.69 98 ILE A C 1
ATOM 787 O O . ILE A 1 98 ? 13.021 -3.872 -5.125 1.00 92.69 98 ILE A O 1
ATOM 791 N N . THR A 1 99 ? 13.326 -4.492 -2.987 1.00 92.62 99 THR A N 1
ATOM 792 C CA . THR A 1 99 ? 14.101 -5.714 -3.225 1.00 92.62 99 THR A CA 1
ATOM 793 C C . THR A 1 99 ? 13.369 -6.934 -2.661 1.00 92.62 99 THR A C 1
ATOM 795 O O . THR A 1 99 ? 12.500 -6.769 -1.793 1.00 92.62 99 THR A O 1
ATOM 798 N N . PRO A 1 100 ? 13.735 -8.167 -3.063 1.00 91.81 100 PRO A N 1
ATOM 799 C CA . PRO A 1 100 ? 13.186 -9.379 -2.449 1.00 91.81 100 PRO A CA 1
ATOM 800 C C . PRO A 1 100 ? 13.333 -9.391 -0.918 1.00 91.81 100 PRO A C 1
ATOM 802 O O . PRO A 1 100 ? 12.426 -9.813 -0.201 1.00 91.81 100 PRO A O 1
ATOM 805 N N . ASP A 1 101 ? 14.435 -8.839 -0.401 1.00 91.44 101 ASP A N 1
ATOM 806 C CA . ASP A 1 101 ? 14.673 -8.714 1.040 1.00 91.44 101 ASP A CA 1
ATOM 807 C C . ASP A 1 101 ? 13.686 -7.752 1.708 1.00 91.44 101 ASP A C 1
ATOM 809 O O . ASP A 1 101 ? 13.158 -8.054 2.779 1.00 91.44 101 ASP A O 1
ATOM 813 N N . SER A 1 102 ? 13.357 -6.629 1.060 1.00 91.75 102 SER A N 1
ATOM 814 C CA . SER A 1 102 ? 12.363 -5.672 1.572 1.00 91.75 102 SER A CA 1
ATOM 815 C C . SER A 1 102 ? 10.937 -6.243 1.645 1.00 91.75 102 SER A C 1
ATOM 817 O O . SER A 1 102 ? 10.109 -5.736 2.405 1.00 91.75 102 SER A O 1
ATOM 819 N N . LEU A 1 103 ? 10.665 -7.313 0.886 1.00 91.12 103 LEU A N 1
ATOM 820 C CA . LEU A 1 103 ? 9.395 -8.046 0.843 1.00 91.12 103 LEU A CA 1
ATOM 821 C C . LEU A 1 103 ? 9.421 -9.338 1.680 1.00 91.12 103 LEU A C 1
ATOM 823 O O . LEU A 1 103 ? 8.406 -10.026 1.803 1.00 91.12 103 LEU A O 1
ATOM 827 N N . SER A 1 104 ? 10.556 -9.672 2.300 1.00 90.56 104 SER A N 1
ATOM 828 C CA . SER A 1 104 ? 10.746 -10.932 3.033 1.00 90.56 104 SER A CA 1
ATOM 829 C C . SER A 1 104 ? 9.762 -11.138 4.194 1.00 90.56 104 SER A C 1
ATOM 831 O O . SER A 1 104 ? 9.448 -12.284 4.527 1.00 90.56 104 SER A O 1
ATOM 833 N N . ILE A 1 105 ? 9.202 -10.057 4.752 1.00 88.88 105 ILE A N 1
ATOM 834 C CA . ILE A 1 105 ? 8.161 -10.089 5.791 1.00 88.88 105 ILE A CA 1
ATOM 835 C C . ILE A 1 105 ? 6.960 -10.961 5.392 1.00 88.88 105 ILE A C 1
ATOM 837 O O . I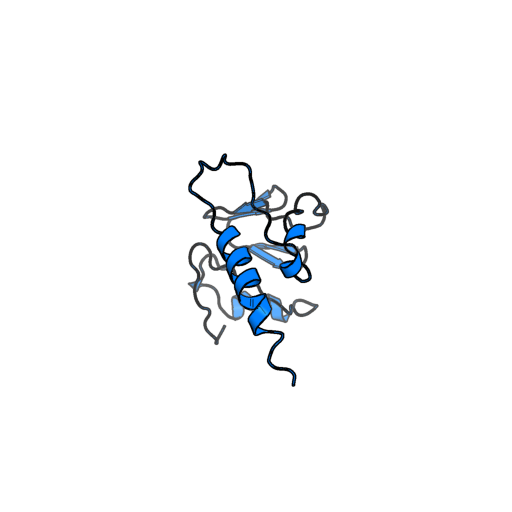LE A 1 105 ? 6.421 -11.703 6.213 1.00 88.88 105 ILE A O 1
ATOM 841 N N . PHE A 1 106 ? 6.582 -10.969 4.114 1.00 88.56 106 PHE A N 1
ATOM 842 C CA . PHE A 1 106 ? 5.440 -11.748 3.635 1.00 88.56 106 PHE A CA 1
ATOM 843 C C . PHE A 1 106 ? 5.700 -13.260 3.617 1.00 88.56 106 PHE A C 1
ATOM 845 O O . PHE A 1 106 ? 4.755 -14.043 3.557 1.00 88.56 106 PHE A O 1
ATOM 852 N N . ARG A 1 107 ? 6.964 -13.694 3.722 1.00 88.25 107 ARG A N 1
ATOM 853 C CA . ARG A 1 107 ? 7.331 -15.117 3.828 1.00 88.25 107 ARG A CA 1
ATOM 854 C C . ARG A 1 107 ? 7.118 -15.667 5.239 1.00 88.25 107 ARG A C 1
ATOM 856 O O . ARG A 1 107 ? 6.949 -16.876 5.399 1.00 88.25 107 ARG A O 1
ATOM 863 N N . ILE A 1 108 ? 7.151 -14.795 6.250 1.00 90.31 108 ILE A N 1
ATOM 864 C CA . ILE A 1 108 ? 7.013 -15.177 7.663 1.00 90.31 108 ILE A CA 1
ATOM 865 C C . ILE A 1 108 ? 5.606 -14.938 8.211 1.00 90.31 108 ILE A C 1
ATOM 867 O O . ILE A 1 108 ? 5.180 -15.657 9.113 1.00 90.31 108 ILE A O 1
ATOM 871 N N . VAL A 1 109 ? 4.876 -13.966 7.659 1.00 89.81 109 VAL A N 1
ATOM 872 C CA . VAL A 1 109 ? 3.487 -13.682 8.034 1.00 89.81 109 VAL A CA 1
ATOM 873 C C . VAL A 1 109 ? 2.607 -14.912 7.801 1.00 89.81 109 VAL A C 1
ATOM 875 O O . VAL A 1 109 ? 2.702 -15.589 6.775 1.00 89.81 109 VAL A O 1
ATOM 878 N N . ARG A 1 110 ? 1.738 -15.205 8.777 1.00 89.06 110 ARG A N 1
ATOM 879 C CA . ARG A 1 110 ? 0.733 -16.268 8.697 1.00 89.06 110 ARG A CA 1
ATOM 880 C C . ARG A 1 110 ? -0.665 -15.705 8.980 1.00 89.06 110 ARG A C 1
ATOM 882 O O . ARG A 1 110 ? -0.801 -14.955 9.945 1.00 89.06 110 ARG A O 1
ATOM 889 N N . PRO A 1 111 ? -1.693 -16.088 8.194 1.00 90.00 111 PRO A N 1
ATOM 890 C CA . PRO A 1 111 ? -1.635 -16.969 7.015 1.00 90.00 111 PRO A CA 1
ATOM 891 C C . PRO A 1 111 ? -0.826 -16.357 5.856 1.00 90.00 111 PRO A C 1
ATOM 893 O O . PRO A 1 111 ? -0.599 -15.151 5.836 1.00 90.00 111 PRO A O 1
ATOM 896 N N . ILE A 1 112 ? -0.340 -17.199 4.932 1.00 88.94 112 ILE A N 1
ATOM 897 C CA . ILE A 1 112 ? 0.420 -16.711 3.768 1.00 88.94 112 ILE A CA 1
ATOM 898 C C . ILE A 1 112 ? -0.528 -15.848 2.923 1.00 88.94 112 ILE A C 1
ATOM 900 O O . ILE A 1 112 ? -1.597 -16.345 2.562 1.00 88.94 112 ILE A O 1
ATOM 904 N N . PRO A 1 113 ? -0.170 -14.593 2.602 1.00 89.31 113 PRO A N 1
ATOM 905 C CA . PRO A 1 113 ? -1.000 -13.755 1.747 1.00 89.31 113 PRO A CA 1
ATOM 906 C C . PRO A 1 113 ? -1.151 -14.356 0.343 1.00 89.31 113 PRO A C 1
ATOM 908 O O . PRO A 1 113 ? -0.160 -14.700 -0.296 1.00 89.31 113 PRO A O 1
ATOM 911 N N . GLU A 1 114 ? -2.385 -14.439 -0.156 1.00 91.00 114 GLU A N 1
ATOM 912 C CA . GLU A 1 114 ? -2.674 -14.884 -1.532 1.00 91.00 114 GLU A CA 1
ATOM 913 C C . GLU A 1 114 ? -2.567 -13.742 -2.554 1.00 91.00 114 GLU A C 1
ATOM 915 O O . GLU A 1 114 ? -2.343 -13.975 -3.741 1.00 91.00 114 GLU A O 1
ATOM 920 N N . LEU A 1 115 ? -2.723 -12.499 -2.090 1.00 89.62 115 LEU A N 1
ATOM 921 C CA . LEU A 1 115 ? -2.679 -11.292 -2.904 1.00 89.62 115 LEU A CA 1
ATOM 922 C C . LEU A 1 115 ? -1.788 -10.250 -2.230 1.00 89.62 115 LEU A C 1
ATOM 924 O O . LEU A 1 115 ? -2.026 -9.866 -1.085 1.00 89.62 115 LEU A O 1
ATOM 928 N N . LEU A 1 116 ? -0.802 -9.754 -2.975 1.00 90.38 116 LEU A N 1
ATOM 929 C CA . LEU A 1 116 ? 0.013 -8.606 -2.598 1.00 90.38 116 LEU A CA 1
ATOM 930 C C . LEU A 1 116 ? -0.318 -7.436 -3.523 1.00 90.38 116 LEU A C 1
ATOM 932 O O . LEU A 1 116 ? -0.167 -7.531 -4.740 1.00 90.38 116 LEU A O 1
ATOM 936 N N . ILE A 1 117 ? -0.754 -6.322 -2.939 1.00 91.56 117 ILE A N 1
ATOM 937 C CA . ILE A 1 117 ? -0.949 -5.063 -3.658 1.00 91.56 117 ILE A CA 1
ATOM 938 C C . ILE A 1 117 ? 0.277 -4.195 -3.404 1.00 91.56 117 ILE A C 1
ATOM 940 O O . ILE A 1 117 ? 0.535 -3.807 -2.267 1.00 91.56 117 ILE A O 1
ATOM 944 N N . LEU A 1 118 ? 1.014 -3.872 -4.467 1.00 91.88 118 LEU A N 1
ATOM 945 C CA . LEU A 1 118 ? 2.187 -3.012 -4.389 1.00 91.88 118 LEU A CA 1
ATOM 946 C C . LEU A 1 118 ? 1.920 -1.664 -5.062 1.00 91.88 118 LEU A C 1
ATOM 948 O O . LEU A 1 118 ? 1.733 -1.572 -6.277 1.00 91.88 118 LEU A O 1
ATOM 952 N N . SER A 1 119 ? 1.908 -0.597 -4.267 1.00 88.88 119 SER A N 1
ATOM 953 C CA . SER A 1 119 ? 1.693 0.761 -4.761 1.00 88.88 119 SER A CA 1
ATOM 954 C C . SER A 1 119 ? 2.978 1.358 -5.340 1.00 88.88 119 SER A C 1
ATOM 956 O O . SER A 1 119 ? 3.979 1.487 -4.641 1.00 88.88 119 SER A O 1
ATOM 958 N N . CYS A 1 120 ? 2.927 1.801 -6.599 1.00 89.44 120 CYS A N 1
ATOM 959 C CA . CYS A 1 120 ? 4.053 2.438 -7.301 1.00 89.44 120 CYS A CA 1
ATOM 960 C C . CYS A 1 120 ? 4.079 3.980 -7.159 1.00 89.44 120 CYS A C 1
ATOM 962 O O . CYS A 1 120 ? 4.874 4.665 -7.806 1.00 89.44 120 CYS A O 1
ATOM 964 N N . GLY A 1 121 ? 3.181 4.551 -6.350 1.00 86.69 121 GLY A N 1
ATOM 965 C CA . GLY A 1 121 ? 3.002 5.998 -6.224 1.00 86.69 121 GLY A CA 1
A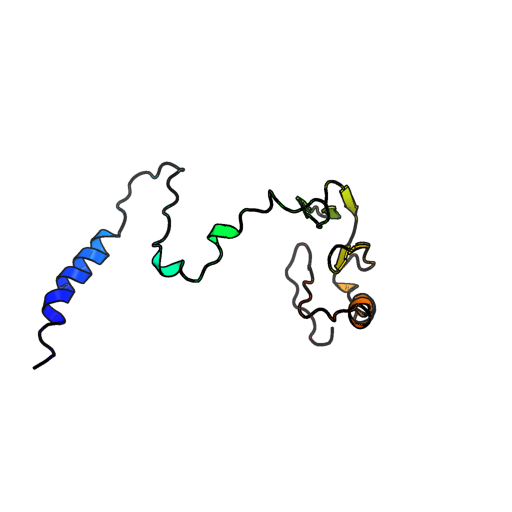TOM 966 C C . GLY A 1 121 ? 2.396 6.624 -7.486 1.00 86.69 121 GLY A C 1
ATOM 967 O O . GLY A 1 121 ? 1.393 6.150 -8.012 1.00 86.69 121 GLY A O 1
ATOM 968 N N . ARG A 1 122 ? 3.001 7.713 -7.979 1.00 86.81 122 ARG A N 1
ATOM 969 C CA . ARG A 1 122 ? 2.444 8.554 -9.061 1.00 86.81 122 ARG A CA 1
ATOM 970 C C . ARG A 1 122 ? 2.427 7.904 -10.449 1.00 86.81 122 ARG A C 1
ATOM 972 O O . ARG A 1 122 ? 1.709 8.374 -11.328 1.00 86.81 122 ARG A O 1
ATOM 979 N N . LYS A 1 123 ? 3.268 6.898 -10.691 1.00 89.25 123 LYS A N 1
ATOM 980 C CA . LYS A 1 123 ? 3.407 6.242 -11.998 1.00 89.25 123 LYS A CA 1
ATOM 981 C C . LYS A 1 123 ? 3.233 4.746 -11.828 1.00 89.25 123 LYS A C 1
ATOM 983 O O . LYS A 1 123 ? 3.748 4.177 -10.877 1.00 89.25 123 LYS A O 1
ATOM 988 N N . ILE A 1 124 ? 2.554 4.115 -12.778 1.00 89.62 124 ILE A N 1
ATOM 989 C CA . ILE A 1 124 ? 2.495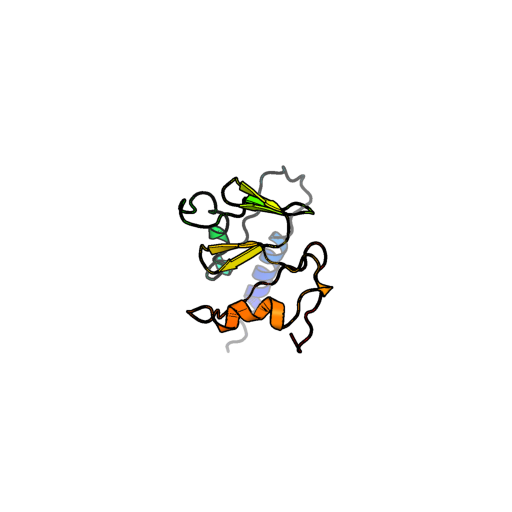 2.656 -12.850 1.00 89.62 124 ILE A CA 1
ATOM 990 C C . ILE A 1 124 ? 3.835 2.181 -13.405 1.00 89.62 124 ILE A C 1
ATOM 992 O O . ILE A 1 124 ? 4.217 2.566 -14.512 1.00 89.62 124 ILE A O 1
ATOM 996 N N . ILE A 1 125 ? 4.552 1.381 -12.621 1.00 89.94 125 ILE A N 1
ATOM 997 C CA . ILE A 1 125 ? 5.850 0.826 -12.995 1.00 89.94 125 ILE A CA 1
ATOM 998 C C . ILE A 1 125 ? 5.690 -0.696 -13.081 1.00 89.94 125 ILE A C 1
ATOM 1000 O O . ILE A 1 125 ? 5.219 -1.302 -12.118 1.00 89.94 125 ILE A O 1
ATOM 1004 N N . PRO A 1 126 ? 6.042 -1.325 -14.216 1.00 89.88 126 PRO A N 1
ATOM 1005 C CA . PRO A 1 126 ? 6.071 -2.776 -14.316 1.00 89.88 126 PRO A CA 1
ATOM 1006 C C . PRO A 1 126 ? 7.051 -3.371 -13.305 1.00 89.88 126 PRO A C 1
ATOM 1008 O O . PRO A 1 126 ? 8.166 -2.875 -13.140 1.00 89.88 126 PRO A O 1
ATOM 1011 N N . ILE A 1 127 ? 6.631 -4.446 -12.651 1.00 88.12 127 ILE A N 1
ATOM 1012 C CA . ILE A 1 127 ? 7.459 -5.177 -11.697 1.00 88.12 127 ILE A CA 1
ATOM 1013 C C . ILE A 1 127 ? 8.350 -6.166 -12.448 1.00 88.12 127 ILE A C 1
ATOM 1015 O O . ILE A 1 127 ? 7.909 -6.812 -13.401 1.00 88.12 127 ILE A O 1
ATOM 1019 N N . SER A 1 128 ? 9.610 -6.262 -12.019 1.00 87.06 128 SER A N 1
ATOM 1020 C CA . SER A 1 128 ? 10.535 -7.297 -12.480 1.00 87.06 128 SER A CA 1
ATOM 1021 C C . SER A 1 128 ? 10.001 -8.681 -12.094 1.00 87.06 128 SER A C 1
ATOM 1023 O O . SER A 1 128 ? 9.650 -8.859 -10.932 1.00 87.06 128 SER A O 1
ATOM 1025 N N . PRO A 1 129 ? 9.995 -9.678 -12.995 1.00 86.62 129 PRO A N 1
ATOM 1026 C CA . PRO A 1 129 ? 9.651 -11.058 -12.641 1.00 86.62 129 PRO A CA 1
ATOM 1027 C C . PRO A 1 129 ? 10.573 -11.699 -11.591 1.00 86.62 129 PRO A C 1
ATOM 1029 O O . PRO A 1 129 ? 10.247 -12.760 -11.070 1.00 86.62 129 PRO A O 1
ATOM 1032 N N . GLU A 1 130 ? 11.742 -11.106 -11.335 1.00 83.38 130 GLU A N 1
ATOM 1033 C CA . GLU A 1 130 ? 12.713 -11.583 -10.340 1.00 83.38 130 GLU A CA 1
ATOM 1034 C C . GLU A 1 130 ? 12.401 -11.107 -8.910 1.00 83.38 130 GLU A C 1
ATOM 1036 O O . GLU A 1 130 ? 13.048 -11.564 -7.966 1.00 83.38 130 GLU A O 1
ATOM 1041 N N . LEU A 1 131 ? 11.452 -10.174 -8.759 1.00 81.50 131 LEU A N 1
ATOM 1042 C CA . LEU A 1 131 ? 10.956 -9.676 -7.475 1.00 81.50 131 LEU A CA 1
ATOM 1043 C C . LEU A 1 131 ? 9.830 -10.572 -6.943 1.00 81.50 131 LEU A C 1
ATOM 1045 O O . LEU A 1 131 ? 9.871 -10.880 -5.730 1.00 81.50 131 LEU A O 1
#

pLDDT: mean 74.75, std 18.89, range [41.97, 95.44]

Radius of gyration: 25.29 Å; chains: 1; bounding box: 56×44×57 Å

Foldseek 3Di:
DPPPVVVVCVVVVVVVVVVPPDDDDDDDPPDPPDPDCPVVPPDPPVVPPPPVPDDLLAWDFPDADQFFTQTSNDTDGADWDDDGRDIDHQDDRAPVPDDPVSVCVLVVDPPRDPDDDDDRPPDDDDDDPND

Sequence (131 aa):
MAGRRVVENLPKLIRNLRKESPSTALRKPNQTQALPYRRRAFSLYDQINLIDNVPEDQLRFQGYSDTGFIVNGVNYEGSLLCVGNLLTSWSPTRFSEITPDSLSIFRIVRPIPELLILSCGRKIIPISPEL

InterPro domains:
  IPR007523 NDUFAF3/Mth938 domain-containing protein [PF04430] (62-131)
  IPR007523 NDUFAF3/Mth938 domain-containing protein [PTHR21192] (7-131)
  IPR036748 MTH938-like superfamily [G3DSA:3.40.1230.10] (45-131)
  IPR036748 MTH938-like superfamily [SSF64076] (48-131)